Protein AF-A0A2M7T0L6-F1 (afdb_monomer_lite)

Sequence (53 aa):
MTLISLWRDDFAALGRPARDGGRLAFFDSAASAQKPKVVVDALRAALEGPYAN

Foldseek 3Di:
DPPPDPQQVQQVVQVDADPVRHRDDDPVCVVPNGDGVVVVVVVVCVVVPDDDD

Secondary structure (DSSP, 8-state):
-----TTGGG-GGGGSBPTTSSB-----TTT-PPPPHHHHHHHHHHHHTT---

Radius of gyration: 14.69 Å; chains: 1; bounding box: 30×25×39 Å

Structure (mmCIF, N/CA/C/O backbone):
data_AF-A0A2M7T0L6-F1
#
_entry.id   AF-A0A2M7T0L6-F1
#
loop_
_atom_site.group_PDB
_atom_site.id
_atom_site.type_symbol
_atom_site.label_atom_id
_atom_site.label_alt_id
_atom_site.label_comp_id
_atom_site.label_asym_id
_atom_site.label_entity_id
_atom_site.label_seq_id
_atom_site.pdbx_PDB_ins_code
_atom_site.Cartn_x
_atom_site.Cartn_y
_atom_site.Cartn_z
_atom_site.occupancy
_atom_site.B_iso_or_equiv
_atom_site.auth_seq_id
_atom_site.auth_comp_id
_atom_site.auth_asym_id
_atom_site.auth_atom_id
_atom_site.pdbx_PDB_model_num
ATOM 1 N N . MET A 1 1 ? -16.323 -15.394 16.748 1.00 39.75 1 MET A N 1
ATOM 2 C CA . MET A 1 1 ? -15.470 -15.674 15.576 1.00 39.75 1 MET A CA 1
ATOM 3 C C . MET A 1 1 ? -15.058 -14.334 14.998 1.00 39.75 1 MET A C 1
ATOM 5 O O . MET A 1 1 ? -15.848 -13.699 14.314 1.00 39.75 1 MET A O 1
ATOM 9 N N . THR A 1 2 ? -13.903 -13.813 15.404 1.00 53.62 2 THR A N 1
ATOM 10 C CA . THR A 1 2 ? -13.428 -12.515 14.914 1.00 53.62 2 THR A CA 1
ATOM 11 C C . THR A 1 2 ? -12.926 -12.735 13.492 1.00 53.62 2 THR A C 1
ATOM 13 O O . THR A 1 2 ? -12.012 -13.530 13.292 1.00 53.62 2 THR A O 1
ATOM 16 N N . LEU A 1 3 ? -13.557 -12.101 12.502 1.00 57.34 3 LEU A N 1
ATOM 17 C CA . LEU A 1 3 ? -13.106 -12.132 11.110 1.00 57.34 3 LEU A CA 1
ATOM 18 C C . LEU A 1 3 ? -11.773 -11.381 11.013 1.00 57.34 3 LEU A C 1
ATOM 20 O O . LEU A 1 3 ? -11.736 -10.179 10.763 1.00 57.34 3 LEU A O 1
ATOM 24 N N . ILE A 1 4 ? -10.669 -12.081 11.259 1.00 75.81 4 ILE A N 1
ATOM 25 C CA . ILE A 1 4 ? -9.346 -11.602 10.875 1.00 75.81 4 ILE A CA 1
ATOM 26 C C . ILE A 1 4 ? -9.259 -11.831 9.367 1.00 75.81 4 ILE A C 1
ATOM 28 O O . ILE A 1 4 ? -9.356 -12.963 8.897 1.00 75.81 4 ILE A O 1
ATOM 32 N N . SER A 1 5 ? -9.165 -10.753 8.592 1.00 82.12 5 SER A N 1
ATOM 33 C CA . SER A 1 5 ? -9.019 -10.851 7.141 1.00 82.12 5 SER A CA 1
ATOM 34 C C . SER A 1 5 ? -7.721 -11.590 6.801 1.00 82.12 5 SER A C 1
ATOM 36 O O . SER A 1 5 ? -6.653 -11.130 7.207 1.00 82.12 5 SER A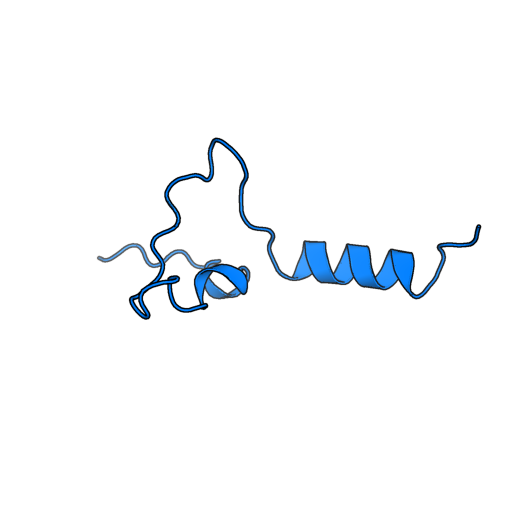 O 1
ATOM 38 N N . LEU A 1 6 ? -7.813 -12.669 6.015 1.00 89.88 6 LEU A N 1
ATOM 39 C CA . LEU A 1 6 ? -6.674 -13.506 5.593 1.00 89.88 6 LEU A CA 1
ATOM 40 C C . LEU A 1 6 ? -5.563 -12.720 4.874 1.00 89.88 6 LEU A C 1
ATOM 42 O O . LEU A 1 6 ? -4.425 -13.161 4.829 1.00 89.88 6 LEU A O 1
ATOM 46 N N . TRP A 1 7 ? -5.901 -11.548 4.340 1.00 91.56 7 TRP A N 1
ATOM 47 C CA . TRP A 1 7 ? -5.048 -10.737 3.471 1.00 91.56 7 TRP A CA 1
ATOM 48 C C . TRP A 1 7 ? -4.395 -9.550 4.185 1.00 91.56 7 TRP A C 1
ATOM 50 O O . TRP A 1 7 ? -3.750 -8.738 3.534 1.00 91.56 7 TRP A O 1
ATOM 60 N N . ARG A 1 8 ? -4.609 -9.358 5.500 1.00 93.00 8 ARG A N 1
ATOM 61 C CA . ARG A 1 8 ? -4.167 -8.124 6.187 1.00 93.00 8 ARG A CA 1
ATOM 62 C C . ARG A 1 8 ? -2.658 -7.910 6.072 1.00 93.00 8 ARG A C 1
ATOM 64 O O . ARG A 1 8 ? -2.225 -6.775 5.879 1.00 93.00 8 ARG A O 1
ATOM 71 N N . ASP A 1 9 ? -1.897 -8.992 6.169 1.00 94.81 9 ASP A N 1
ATOM 72 C CA . ASP A 1 9 ? -0.436 -8.957 6.195 1.00 94.81 9 ASP A CA 1
ATOM 73 C C . ASP A 1 9 ? 0.174 -8.591 4.833 1.00 94.81 9 ASP A C 1
ATOM 75 O O . ASP A 1 9 ? 1.302 -8.103 4.776 1.00 94.81 9 ASP A O 1
ATOM 79 N N . ASP A 1 10 ? -0.597 -8.688 3.744 1.00 97.19 10 ASP A N 1
ATOM 80 C CA . ASP A 1 10 ? -0.162 -8.227 2.423 1.00 97.19 10 ASP A CA 1
ATOM 81 C C . ASP A 1 10 ? -0.091 -6.694 2.335 1.00 97.19 10 ASP A C 1
ATOM 83 O O . ASP A 1 10 ? 0.585 -6.149 1.461 1.00 97.19 10 ASP A O 1
ATOM 87 N N . PHE A 1 11 ? -0.761 -5.964 3.232 1.00 96.75 11 PHE A N 1
ATOM 88 C CA . PHE A 1 11 ? -0.827 -4.502 3.224 1.00 96.75 11 PHE A CA 1
ATOM 89 C C . PHE A 1 11 ? 0.100 -3.909 4.286 1.00 96.75 11 PHE A C 1
ATOM 91 O O . PHE A 1 11 ? -0.339 -3.489 5.358 1.00 96.75 11 PHE A O 1
ATOM 98 N N . ALA A 1 12 ? 1.387 -3.785 3.958 1.00 95.94 12 ALA A N 1
ATOM 99 C CA . ALA A 1 12 ? 2.416 -3.284 4.877 1.00 95.94 12 ALA A CA 1
ATOM 100 C C . ALA A 1 12 ? 2.071 -1.935 5.548 1.00 95.94 12 ALA A C 1
ATOM 102 O O . ALA A 1 12 ? 2.462 -1.681 6.687 1.00 95.94 12 ALA A O 1
ATOM 103 N N . ALA A 1 13 ? 1.313 -1.065 4.870 1.00 95.62 13 ALA A N 1
ATOM 104 C CA . ALA A 1 13 ? 0.867 0.211 5.426 1.00 95.62 13 ALA A CA 1
ATOM 105 C C . ALA A 1 13 ? -0.034 0.053 6.667 1.00 95.62 13 ALA A C 1
ATOM 107 O O . ALA A 1 13 ? 0.036 0.881 7.571 1.00 95.62 13 ALA A O 1
ATOM 108 N N . LEU A 1 14 ? -0.834 -1.017 6.747 1.00 95.31 14 LEU A N 1
ATOM 109 C CA . LEU A 1 14 ? -1.749 -1.286 7.865 1.00 95.31 14 LEU A CA 1
ATOM 110 C C . LEU A 1 14 ? -1.038 -1.802 9.127 1.00 95.31 14 LEU A C 1
ATOM 112 O O . LEU A 1 14 ? -1.652 -1.837 10.196 1.00 95.31 14 LEU A O 1
ATOM 116 N N . GLY A 1 15 ? 0.230 -2.207 9.011 1.00 93.56 15 GLY A N 1
ATOM 117 C CA . GLY A 1 15 ? 1.082 -2.597 10.137 1.00 93.56 15 GLY A CA 1
ATOM 118 C C . GLY A 1 15 ? 1.825 -1.427 10.789 1.00 93.56 15 GLY A C 1
ATOM 119 O O . GLY A 1 15 ? 2.465 -1.611 11.821 1.00 93.56 15 GLY A O 1
ATOM 120 N N . ARG A 1 16 ? 1.761 -0.222 10.207 1.00 95.25 16 ARG A N 1
ATOM 121 C CA . ARG A 1 16 ? 2.431 0.965 10.753 1.00 95.25 16 ARG A CA 1
ATOM 122 C C . ARG A 1 16 ? 1.634 1.560 11.920 1.00 95.25 16 ARG A C 1
ATOM 124 O O . ARG A 1 16 ? 0.401 1.500 11.903 1.00 95.25 16 ARG A O 1
ATOM 131 N N . PRO A 1 17 ? 2.307 2.172 12.909 1.00 97.00 17 PRO A N 1
ATOM 132 C CA . PRO A 1 17 ? 1.614 2.966 13.912 1.00 97.00 17 PRO A CA 1
ATOM 133 C C . PRO A 1 17 ? 0.893 4.149 13.253 1.00 97.00 17 PRO A C 1
ATOM 135 O O . PRO A 1 17 ? 1.329 4.681 12.227 1.00 97.00 17 PRO A O 1
ATOM 138 N N . ALA A 1 18 ? -0.218 4.562 13.856 1.00 96.31 18 ALA A N 1
ATOM 139 C CA . ALA A 1 18 ? -0.862 5.825 13.543 1.00 96.31 18 ALA A CA 1
ATOM 140 C C . ALA A 1 18 ? 0.050 7.001 13.937 1.00 96.31 18 ALA A C 1
ATOM 142 O O . ALA A 1 18 ? 1.033 6.840 14.662 1.00 96.31 18 ALA A O 1
ATOM 143 N N . ARG A 1 19 ? -0.260 8.205 13.439 1.00 94.50 19 ARG A N 1
ATOM 144 C CA . ARG A 1 19 ? 0.571 9.405 13.665 1.00 94.50 19 ARG A CA 1
ATOM 145 C C . ARG A 1 19 ? 0.729 9.768 15.144 1.00 94.50 19 ARG A C 1
ATOM 147 O O . ARG A 1 19 ? 1.740 10.347 15.513 1.00 94.50 19 ARG A O 1
ATOM 154 N N . ASP A 1 20 ? -0.258 9.428 15.959 1.00 96.19 20 ASP A N 1
ATOM 155 C CA . ASP A 1 20 ? -0.286 9.612 17.411 1.00 96.19 20 ASP A CA 1
ATOM 156 C C . ASP A 1 20 ? 0.400 8.466 18.183 1.00 96.19 20 ASP A C 1
ATOM 158 O O . ASP A 1 20 ? 0.371 8.441 19.410 1.00 96.19 20 ASP A O 1
ATOM 162 N N . GLY A 1 21 ? 1.012 7.507 17.479 1.00 96.31 21 GLY A N 1
ATOM 163 C CA . GLY A 1 21 ? 1.637 6.320 18.062 1.00 96.31 21 GLY A CA 1
ATOM 164 C C . GLY A 1 21 ? 0.664 5.171 18.349 1.00 96.31 21 GLY A C 1
ATOM 165 O O . GLY A 1 21 ? 1.101 4.106 18.784 1.00 96.31 21 GLY A O 1
ATOM 166 N N . GLY A 1 22 ? -0.637 5.346 18.092 1.00 96.50 22 GLY A N 1
ATOM 167 C CA . GLY A 1 22 ? -1.657 4.318 18.286 1.00 96.50 22 GLY A CA 1
ATOM 168 C C . GLY A 1 22 ? -1.658 3.224 17.211 1.00 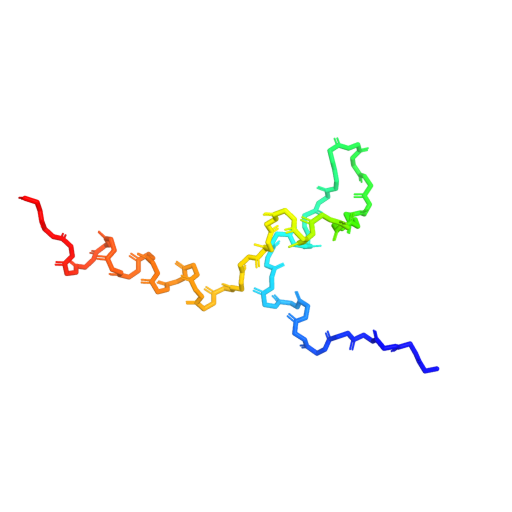96.50 22 GLY A C 1
ATOM 169 O O . GLY A 1 22 ? -0.880 3.232 16.255 1.00 96.50 22 GLY A O 1
ATOM 170 N N . ARG A 1 23 ? -2.584 2.261 17.333 1.00 95.06 23 ARG A N 1
ATOM 171 C CA . ARG A 1 23 ? -2.841 1.286 16.258 1.00 95.06 23 ARG A CA 1
ATOM 172 C C . ARG A 1 23 ? -3.603 1.957 15.118 1.00 95.06 23 ARG A C 1
ATOM 174 O O . ARG A 1 23 ? -4.656 2.545 15.345 1.00 95.06 23 ARG A O 1
ATOM 181 N N . LEU A 1 24 ? -3.118 1.801 13.889 1.00 95.38 24 LEU A N 1
ATOM 182 C CA . LEU A 1 24 ? -3.773 2.365 12.713 1.00 95.38 24 LEU A CA 1
ATOM 183 C C . LEU A 1 24 ? -5.088 1.639 12.377 1.00 95.38 24 LEU A C 1
ATOM 185 O O . LEU A 1 24 ? -5.098 0.444 12.066 1.00 95.38 24 LEU A O 1
ATOM 189 N N . ALA A 1 25 ? -6.184 2.400 12.354 1.00 94.56 25 ALA A N 1
ATOM 190 C CA . ALA A 1 25 ? -7.460 2.025 11.753 1.00 94.56 25 ALA A CA 1
ATOM 191 C C . ALA A 1 25 ? -7.706 2.906 10.517 1.00 94.56 25 ALA A C 1
ATOM 193 O O . ALA A 1 25 ? -7.987 4.096 10.632 1.00 94.56 25 ALA A O 1
ATOM 194 N N . PHE A 1 26 ? -7.542 2.337 9.322 1.00 95.19 26 PHE A N 1
ATOM 195 C CA . PHE A 1 26 ? -7.639 3.074 8.060 1.00 95.19 26 PHE A CA 1
ATOM 196 C C . PHE A 1 26 ? -9.063 2.991 7.482 1.00 95.19 26 PHE A C 1
ATOM 198 O O . PHE A 1 26 ? -9.392 2.038 6.776 1.00 95.19 26 PHE A O 1
ATOM 205 N N . PHE A 1 27 ? -9.913 3.979 7.782 1.00 95.62 27 PHE A N 1
ATOM 206 C CA . PHE A 1 27 ? -11.326 4.025 7.357 1.00 95.62 27 PHE A CA 1
ATOM 207 C C . PHE A 1 27 ? -11.617 4.965 6.182 1.0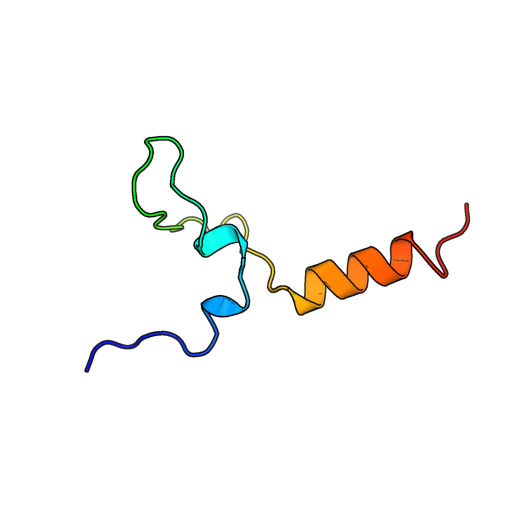0 95.62 27 PHE A C 1
ATOM 209 O O . PHE A 1 27 ? -12.760 5.348 5.967 1.00 95.62 27 PHE A O 1
ATOM 216 N N . ASP A 1 28 ? -10.601 5.279 5.380 1.00 96.69 28 ASP A N 1
ATOM 217 C CA . ASP A 1 28 ? -10.735 6.159 4.212 1.00 96.69 28 ASP A CA 1
ATOM 218 C C . ASP A 1 28 ? -10.379 5.448 2.894 1.00 96.69 28 ASP A C 1
ATOM 220 O O . ASP A 1 28 ? -9.802 6.003 1.960 1.00 96.69 28 ASP A O 1
ATOM 224 N N . SER A 1 29 ? -10.711 4.156 2.811 1.00 96.25 29 SER A N 1
ATOM 225 C CA . SER A 1 29 ? -10.451 3.363 1.599 1.00 96.25 29 SER A CA 1
ATOM 226 C C . SER A 1 29 ? -11.314 3.792 0.409 1.00 96.25 29 SER A C 1
ATOM 228 O O . SER A 1 29 ? -10.949 3.499 -0.727 1.00 96.25 29 SER A O 1
ATOM 230 N N . ALA A 1 30 ? -12.432 4.484 0.660 1.00 97.31 30 ALA A N 1
ATOM 231 C CA . ALA A 1 30 ? -13.287 5.045 -0.382 1.00 97.31 30 ALA A CA 1
ATOM 232 C C . ALA A 1 30 ? -12.608 6.209 -1.121 1.00 97.31 30 ALA A C 1
ATOM 234 O O . ALA A 1 30 ? -12.796 6.337 -2.328 1.00 97.31 30 ALA A O 1
ATOM 235 N N . ALA A 1 31 ? -11.790 7.014 -0.430 1.00 98.12 31 ALA A N 1
ATOM 236 C CA . ALA A 1 31 ? -10.960 8.022 -1.081 1.00 98.12 31 ALA A CA 1
ATOM 237 C C . ALA A 1 31 ? -9.767 7.378 -1.801 1.00 98.12 31 ALA A C 1
ATOM 239 O O . ALA A 1 31 ? -9.511 7.666 -2.969 1.00 98.12 31 ALA A O 1
ATOM 240 N N . SER A 1 32 ? -9.032 6.489 -1.121 1.00 97.38 32 SER A N 1
ATOM 241 C CA . SER A 1 32 ? -7.974 5.689 -1.745 1.00 97.38 32 SER A CA 1
ATOM 242 C C . SER A 1 32 ? -7.597 4.481 -0.895 1.00 97.38 32 SER A C 1
ATOM 244 O O . SER A 1 32 ? -7.199 4.600 0.263 1.00 97.38 32 SER A O 1
ATOM 246 N N . ALA A 1 33 ? -7.658 3.293 -1.491 1.00 97.19 33 ALA A N 1
ATOM 247 C CA . ALA A 1 33 ? -7.261 2.061 -0.822 1.00 97.19 33 ALA A CA 1
ATOM 248 C C . ALA A 1 33 ? -5.733 1.918 -0.705 1.00 97.19 33 ALA A C 1
ATOM 250 O O . ALA A 1 33 ? -4.984 2.262 -1.630 1.00 97.19 33 ALA A O 1
ATOM 251 N N . GLN A 1 34 ? -5.283 1.306 0.395 1.00 97.31 34 GLN A N 1
ATOM 252 C CA . GLN A 1 34 ? -3.900 0.845 0.548 1.00 97.31 34 GLN A CA 1
ATOM 253 C C . GLN A 1 34 ? -3.559 -0.211 -0.508 1.00 97.31 34 GLN A C 1
ATOM 255 O O . GLN A 1 34 ? -4.441 -0.896 -1.028 1.00 97.31 34 GLN A O 1
ATOM 260 N N . LYS A 1 35 ? -2.276 -0.334 -0.850 1.00 98.00 35 LYS A N 1
ATOM 261 C CA . LYS A 1 35 ? -1.813 -1.275 -1.877 1.00 98.00 35 LYS A CA 1
ATOM 262 C C . LYS A 1 35 ? -1.186 -2.509 -1.221 1.00 98.00 35 LYS A C 1
ATOM 264 O O . LYS A 1 35 ? -0.406 -2.336 -0.281 1.00 98.00 35 LYS A O 1
ATOM 269 N N . PRO A 1 36 ? -1.503 -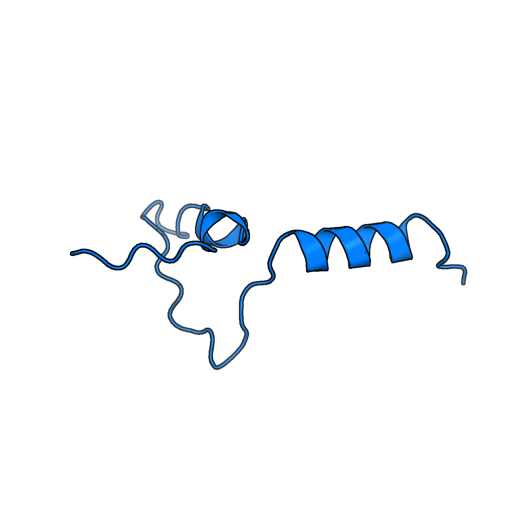3.727 -1.692 1.00 97.75 36 PRO A N 1
ATOM 270 C CA . PRO A 1 36 ? -0.829 -4.929 -1.229 1.00 97.75 36 PRO A CA 1
ATOM 271 C C . PRO A 1 36 ? 0.597 -4.996 -1.792 1.00 97.75 36 PRO A C 1
ATOM 273 O O . PRO A 1 36 ? 0.906 -4.389 -2.824 1.00 97.75 36 PRO A O 1
ATOM 276 N N . LYS A 1 37 ? 1.461 -5.775 -1.140 1.00 97.44 37 LYS A N 1
ATOM 277 C CA . LYS A 1 37 ? 2.882 -5.917 -1.472 1.00 97.44 37 LYS A CA 1
ATOM 278 C C . LYS A 1 37 ? 3.123 -6.301 -2.932 1.00 97.44 37 LYS A C 1
ATOM 280 O O . LYS A 1 37 ? 3.979 -5.697 -3.565 1.00 97.44 37 LYS A O 1
ATOM 285 N N . VAL A 1 38 ? 2.324 -7.212 -3.490 1.00 98.06 38 VAL A N 1
ATOM 286 C CA . VAL A 1 38 ? 2.448 -7.643 -4.896 1.00 98.06 38 VAL A CA 1
ATOM 287 C C . VAL A 1 38 ? 2.350 -6.481 -5.894 1.00 98.06 38 VAL A C 1
ATOM 289 O O . VAL A 1 38 ? 3.079 -6.454 -6.880 1.00 98.06 38 VAL A O 1
ATOM 292 N N . VAL A 1 39 ? 1.504 -5.480 -5.622 1.00 98.19 39 VAL A N 1
ATOM 293 C CA . VAL A 1 39 ? 1.355 -4.298 -6.489 1.00 98.19 39 VAL A CA 1
ATOM 294 C C . VAL A 1 39 ? 2.576 -3.387 -6.373 1.00 98.19 39 VAL A C 1
ATOM 296 O O . VAL A 1 39 ? 3.069 -2.879 -7.378 1.00 98.19 39 VAL A O 1
ATOM 299 N N . VAL 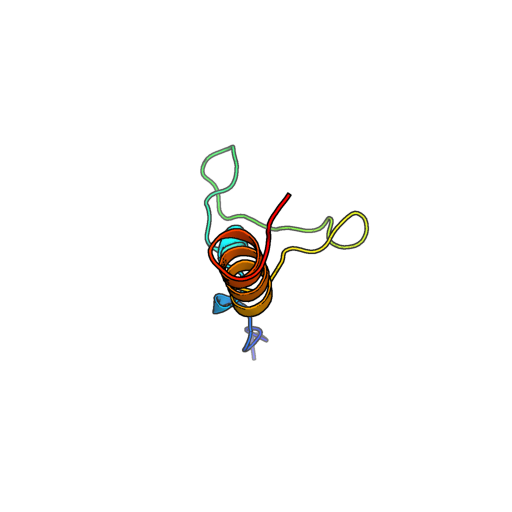A 1 40 ? 3.077 -3.190 -5.151 1.00 98.06 40 VAL A N 1
ATOM 300 C CA . VAL A 1 40 ? 4.268 -2.367 -4.898 1.00 98.06 40 VAL A CA 1
ATOM 301 C C . VAL A 1 40 ? 5.510 -3.003 -5.524 1.00 98.06 40 VAL A C 1
ATOM 303 O O . VAL A 1 40 ? 6.290 -2.308 -6.171 1.00 98.06 40 VAL A O 1
ATOM 306 N N . ASP A 1 41 ? 5.670 -4.317 -5.379 1.00 98.19 41 ASP A N 1
ATOM 307 C CA . ASP A 1 41 ? 6.792 -5.064 -5.944 1.00 98.19 41 ASP A CA 1
ATOM 308 C C . ASP A 1 41 ? 6.755 -5.052 -7.481 1.00 98.19 41 ASP A C 1
ATOM 310 O O . ASP A 1 41 ? 7.792 -4.864 -8.112 1.00 98.19 41 ASP A O 1
ATOM 314 N N . ALA A 1 42 ? 5.572 -5.167 -8.097 1.00 98.06 42 ALA A N 1
ATOM 315 C CA . ALA A 1 42 ? 5.424 -5.064 -9.549 1.00 98.06 42 ALA A CA 1
ATOM 316 C C . ALA A 1 42 ? 5.809 -3.673 -10.080 1.00 98.06 42 ALA A C 1
ATOM 318 O O . ALA A 1 42 ? 6.529 -3.568 -11.073 1.00 98.06 42 ALA A O 1
ATOM 319 N N . LEU A 1 43 ? 5.374 -2.604 -9.400 1.00 97.81 43 LEU A N 1
ATOM 320 C CA . LEU A 1 43 ? 5.779 -1.239 -9.745 1.00 97.81 43 LEU A CA 1
ATOM 321 C C . LEU A 1 43 ? 7.298 -1.075 -9.640 1.00 97.81 43 LEU A C 1
ATOM 323 O O . LEU A 1 43 ? 7.929 -0.520 -10.536 1.00 97.81 43 LEU A O 1
ATOM 327 N N . ARG A 1 44 ? 7.884 -1.579 -8.554 1.00 97.31 44 ARG A N 1
ATOM 328 C CA . ARG A 1 44 ? 9.328 -1.536 -8.341 1.00 97.31 44 ARG A CA 1
ATOM 329 C C . ARG A 1 44 ? 10.081 -2.266 -9.453 1.00 97.31 44 ARG A C 1
ATOM 331 O O . ARG A 1 44 ? 10.990 -1.687 -10.031 1.00 97.31 44 ARG A O 1
ATOM 338 N N . ALA A 1 45 ? 9.662 -3.483 -9.796 1.00 97.38 45 ALA A N 1
ATOM 339 C CA . ALA A 1 45 ? 10.268 -4.264 -10.870 1.00 97.38 45 ALA A CA 1
ATOM 340 C C . ALA A 1 45 ? 10.196 -3.548 -12.227 1.00 97.38 45 ALA A C 1
ATOM 342 O O . ALA A 1 45 ? 11.157 -3.594 -12.989 1.00 97.38 45 ALA A O 1
ATOM 343 N N . ALA A 1 46 ? 9.088 -2.858 -12.520 1.00 96.75 46 ALA A N 1
ATOM 344 C CA . ALA A 1 46 ? 8.955 -2.068 -13.740 1.00 96.75 46 ALA A CA 1
ATOM 345 C C . ALA A 1 46 ? 9.951 -0.897 -13.775 1.00 96.75 46 ALA A C 1
ATOM 347 O O . ALA A 1 46 ? 10.633 -0.712 -14.779 1.00 96.75 46 ALA A O 1
ATOM 348 N N . LEU A 1 47 ? 10.055 -0.140 -12.677 1.00 96.44 47 LEU A N 1
ATOM 349 C CA . LEU A 1 47 ? 10.924 1.037 -12.575 1.00 96.44 47 LEU A CA 1
ATOM 350 C C . LEU A 1 47 ? 12.418 0.691 -12.507 1.00 96.44 47 LEU A C 1
ATOM 352 O O . LEU A 1 47 ? 13.234 1.458 -13.003 1.00 96.44 47 LEU A O 1
ATOM 356 N N . GLU A 1 48 ? 12.781 -0.433 -11.888 1.00 96.06 48 GLU A N 1
ATOM 357 C CA . GLU A 1 48 ? 14.175 -0.884 -11.757 1.00 96.06 48 GLU A CA 1
ATOM 358 C C . GLU A 1 48 ? 14.660 -1.713 -12.962 1.00 96.06 48 GLU A C 1
ATOM 360 O O . GLU A 1 48 ? 15.856 -1.969 -13.078 1.00 96.06 48 GLU A O 1
ATOM 365 N N . GLY A 1 49 ? 13.755 -2.161 -13.840 1.00 93.19 49 GLY A N 1
ATOM 366 C CA . GLY A 1 49 ? 14.076 -3.041 -14.964 1.00 93.19 49 GLY A CA 1
ATOM 367 C C . GLY A 1 49 ? 13.763 -2.424 -16.331 1.00 93.19 49 GLY A C 1
ATOM 368 O O . GLY A 1 49 ? 14.591 -1.704 -16.879 1.00 93.19 49 GLY A O 1
ATOM 369 N N . PRO A 1 50 ? 12.607 -2.756 -16.934 1.00 87.25 50 PRO A N 1
ATOM 370 C CA . PRO A 1 50 ? 12.301 -2.457 -18.334 1.00 87.25 50 PRO A CA 1
ATOM 371 C C . PRO A 1 50 ? 12.001 -0.982 -18.624 1.00 87.25 50 PRO A C 1
ATOM 373 O O . PRO A 1 50 ? 11.933 -0.605 -19.793 1.00 87.25 50 PRO A O 1
ATOM 376 N N . TYR A 1 51 ? 11.754 -0.158 -17.603 1.00 86.50 51 TYR A N 1
ATOM 377 C CA . TYR A 1 51 ? 11.467 1.257 -17.803 1.00 86.50 51 TYR A CA 1
ATOM 378 C C . TYR A 1 51 ? 12.731 2.010 -1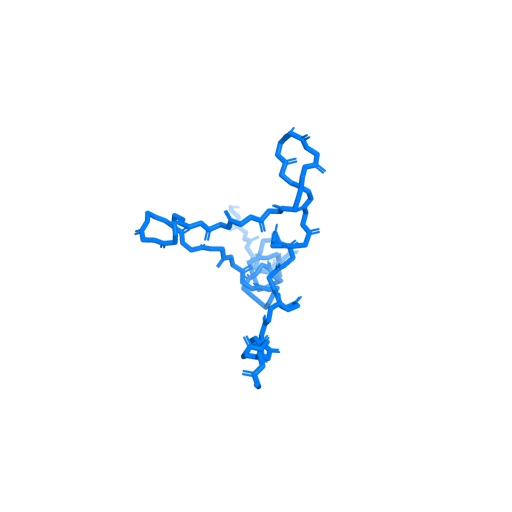8.248 1.00 86.50 51 TYR A C 1
ATOM 380 O O . TYR A 1 51 ? 13.706 2.096 -17.507 1.00 86.50 51 TYR A O 1
ATOM 388 N N . ALA A 1 52 ? 12.694 2.582 -19.452 1.00 82.19 52 ALA A N 1
ATOM 389 C CA . ALA A 1 52 ? 13.736 3.437 -20.015 1.00 82.19 52 ALA A CA 1
ATOM 390 C C . ALA A 1 52 ? 13.091 4.718 -20.567 1.00 82.19 52 ALA A C 1
ATOM 392 O O . ALA A 1 52 ? 11.999 4.653 -21.139 1.00 82.19 52 ALA A O 1
ATOM 393 N N . ASN A 1 53 ? 13.743 5.866 -20.363 1.00 68.44 53 ASN A N 1
ATOM 394 C CA . ASN A 1 53 ? 13.293 7.185 -20.819 1.00 68.44 53 ASN A CA 1
ATOM 395 C C . ASN A 1 53 ? 14.147 7.728 -21.965 1.00 68.44 53 ASN A C 1
ATOM 397 O O . ASN A 1 53 ? 15.355 7.409 -22.008 1.00 68.44 53 ASN A O 1
#

pLDDT: mean 91.76, std 11.79, range [39.75, 98.19]